Protein AF-A0A661TKA2-F1 (afdb_monomer)

Sequence (73 aa):
MKQLTLEEIKTFATRRNVRKIAVENFLLSLHNNETTRTAYQNLMRDAKMYRWNKETIKAIQEGIDLSIKKSKN

Foldseek 3Di:
DAQDDPVLLCVLLVDPPAPNVLSCVLSRCVVVQPDLVRSLVVLVVCCVVVVGDPSNSVSNNVSSVVRVVVVVD

Radius of gyration: 11.1 Å; Cα contacts (8 Å, |Δi|>4): 83; chains: 1; bounding box: 20×33×24 Å

Structure (mmCIF, N/CA/C/O backbone):
data_AF-A0A661TKA2-F1
#
_entry.id   AF-A0A661TKA2-F1
#
loop_
_atom_site.group_PDB
_atom_site.id
_atom_site.type_symbol
_atom_site.label_atom_id
_atom_site.label_alt_id
_atom_site.label_comp_id
_atom_site.label_asym_id
_atom_site.label_entity_id
_atom_site.label_seq_id
_atom_site.pdbx_PDB_ins_code
_atom_site.Cartn_x
_atom_site.Cartn_y
_atom_site.Cartn_z
_atom_site.occupancy
_atom_site.B_iso_or_equiv
_atom_site.auth_seq_id
_atom_site.auth_comp_id
_atom_site.auth_asym_id
_atom_site.auth_atom_id
_atom_site.pdbx_PDB_model_num
ATOM 1 N N . MET A 1 1 ? 3.973 11.588 -3.804 1.00 88.00 1 MET A N 1
ATOM 2 C CA . MET A 1 1 ? 2.885 10.893 -3.072 1.00 88.00 1 MET A CA 1
ATOM 3 C C . MET A 1 1 ? 2.952 11.281 -1.605 1.00 88.00 1 MET A C 1
ATOM 5 O O . MET A 1 1 ? 4.051 11.538 -1.128 1.00 88.00 1 MET A O 1
ATOM 9 N N . LYS A 1 2 ? 1.818 11.385 -0.900 1.00 90.81 2 LYS A N 1
ATOM 10 C CA . LYS A 1 2 ? 1.793 11.818 0.505 1.00 90.81 2 LYS A CA 1
ATOM 11 C C . LYS A 1 2 ? 1.859 10.599 1.413 1.00 90.81 2 LYS A C 1
ATOM 13 O O . LYS A 1 2 ? 1.143 9.625 1.183 1.00 90.81 2 LYS A O 1
ATOM 18 N N . GLN A 1 3 ? 2.704 10.660 2.436 1.00 93.75 3 GLN A N 1
ATOM 19 C CA . GLN A 1 3 ? 2.844 9.576 3.403 1.00 93.75 3 GLN A CA 1
ATOM 20 C C . GLN A 1 3 ? 1.500 9.294 4.086 1.00 93.75 3 GLN A C 1
ATOM 22 O O . GLN A 1 3 ? 0.826 10.220 4.549 1.00 93.75 3 GLN A O 1
ATOM 27 N N . LEU A 1 4 ? 1.109 8.019 4.121 1.00 95.12 4 LEU A N 1
ATOM 28 C CA . LEU A 1 4 ? -0.046 7.568 4.893 1.00 95.12 4 LEU A CA 1
ATOM 29 C C . LEU A 1 4 ? 0.329 7.457 6.371 1.00 95.12 4 LEU A C 1
ATOM 31 O O . LEU A 1 4 ? 1.464 7.123 6.713 1.00 95.12 4 LEU A O 1
ATOM 35 N N . THR A 1 5 ? -0.629 7.715 7.255 1.00 96.81 5 THR A N 1
ATOM 36 C CA . THR A 1 5 ? -0.444 7.462 8.687 1.00 96.81 5 THR A CA 1
ATOM 37 C C . THR A 1 5 ? -0.526 5.965 8.988 1.00 96.81 5 THR A C 1
ATOM 39 O O . THR A 1 5 ? -1.077 5.183 8.211 1.00 96.81 5 THR A O 1
ATOM 42 N N . LEU A 1 6 ? -0.023 5.552 10.154 1.00 96.75 6 LEU A N 1
ATOM 43 C CA . LEU A 1 6 ? -0.143 4.161 10.603 1.00 96.75 6 LEU A CA 1
ATOM 44 C C . LEU A 1 6 ? -1.603 3.708 10.699 1.00 96.75 6 LEU A C 1
ATOM 46 O O . LEU A 1 6 ? -1.916 2.580 10.332 1.00 96.75 6 LEU A O 1
ATOM 50 N N . GLU A 1 7 ? -2.499 4.587 11.148 1.00 97.50 7 GLU A N 1
ATOM 51 C CA . GLU A 1 7 ? -3.926 4.277 11.240 1.00 97.50 7 GLU A CA 1
ATOM 52 C C . GLU A 1 7 ? -4.555 4.087 9.857 1.00 97.50 7 GLU A C 1
ATOM 54 O O . GLU A 1 7 ? -5.293 3.127 9.651 1.00 97.50 7 GLU A O 1
ATOM 59 N N . GLU A 1 8 ? -4.191 4.915 8.872 1.00 97.81 8 GLU A N 1
ATOM 60 C CA . GLU A 1 8 ? -4.633 4.734 7.484 1.00 97.81 8 GLU A CA 1
ATOM 61 C C . GLU A 1 8 ? -4.149 3.396 6.916 1.00 97.81 8 GLU A C 1
ATOM 63 O O . GLU A 1 8 ? -4.937 2.648 6.341 1.00 97.81 8 GLU A O 1
ATOM 68 N N . ILE A 1 9 ? -2.881 3.041 7.139 1.00 98.06 9 ILE A N 1
ATOM 69 C CA . ILE A 1 9 ? -2.311 1.760 6.696 1.00 98.06 9 ILE A CA 1
ATOM 70 C C . ILE A 1 9 ? -3.025 0.577 7.364 1.00 98.06 9 ILE A C 1
ATOM 72 O O . ILE A 1 9 ? -3.363 -0.402 6.689 1.00 98.06 9 ILE A O 1
ATOM 76 N N . LYS A 1 10 ? -3.321 0.668 8.668 1.00 97.94 10 LYS A N 1
ATOM 77 C CA . LYS A 1 10 ? -4.046 -0.374 9.410 1.00 97.94 10 LYS A CA 1
ATOM 78 C C . LYS A 1 10 ? -5.416 -0.673 8.805 1.00 97.94 10 LYS A C 1
ATOM 80 O O . LYS A 1 10 ? -5.806 -1.842 8.797 1.00 97.94 10 LYS A O 1
ATOM 85 N N . THR A 1 11 ? -6.120 0.317 8.246 1.00 98.06 11 THR A N 1
ATOM 86 C CA . THR A 1 11 ? -7.422 0.085 7.582 1.00 98.06 11 THR A CA 1
ATOM 87 C C . THR A 1 11 ? -7.337 -0.881 6.392 1.00 98.06 11 THR A C 1
ATOM 89 O O . THR A 1 11 ? -8.301 -1.584 6.084 1.00 98.06 11 THR A O 1
ATOM 92 N N . PHE A 1 12 ? -6.179 -0.953 5.732 1.00 98.25 12 PHE A N 1
ATOM 93 C CA . PHE A 1 12 ? -5.920 -1.878 4.630 1.00 98.25 12 PHE A CA 1
ATOM 94 C C . PHE A 1 12 ? -5.340 -3.199 5.136 1.00 98.25 12 PHE A C 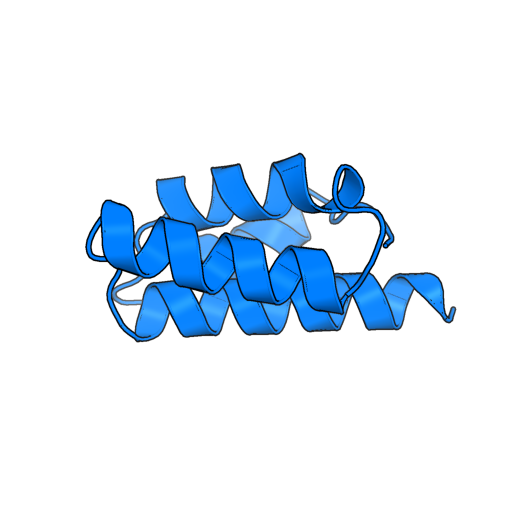1
ATOM 96 O O . PHE A 1 12 ? -5.754 -4.274 4.700 1.00 98.25 12 PHE A O 1
ATOM 103 N N . ALA A 1 13 ? -4.410 -3.128 6.090 1.00 97.75 13 ALA A N 1
ATOM 104 C CA . ALA A 1 13 ? -3.659 -4.278 6.583 1.00 97.75 13 ALA A CA 1
ATOM 105 C C . ALA A 1 13 ? -4.495 -5.249 7.440 1.00 97.75 13 ALA A C 1
ATOM 107 O O . ALA A 1 13 ? -4.136 -6.418 7.569 1.00 97.75 13 ALA A O 1
ATOM 108 N N . THR A 1 14 ? -5.611 -4.784 8.012 1.00 97.81 14 THR A N 1
ATOM 109 C CA . THR A 1 14 ? -6.519 -5.584 8.859 1.00 97.81 14 THR A CA 1
ATOM 110 C C . THR A 1 14 ? -7.678 -6.235 8.098 1.00 97.81 14 THR A C 1
ATOM 112 O O . THR A 1 14 ? -8.515 -6.910 8.698 1.00 97.81 14 THR A O 1
ATOM 115 N N . ARG A 1 15 ? -7.748 -6.071 6.772 1.00 97.75 15 ARG A N 1
ATOM 116 C CA . ARG A 1 15 ? -8.825 -6.645 5.955 1.00 97.75 15 ARG A CA 1
ATOM 117 C C . ARG A 1 15 ? -8.738 -8.170 5.880 1.00 97.75 15 ARG A C 1
ATOM 119 O O . ARG A 1 15 ? -7.671 -8.777 5.972 1.00 97.75 15 ARG A O 1
ATOM 126 N N . ARG A 1 16 ? -9.889 -8.806 5.653 1.00 97.75 16 ARG A N 1
ATOM 127 C CA . ARG A 1 16 ? -9.986 -10.264 5.526 1.00 97.75 16 ARG A CA 1
ATOM 128 C C . ARG A 1 16 ? -9.110 -10.772 4.374 1.00 97.75 16 ARG A C 1
ATOM 130 O O . ARG A 1 16 ? -9.132 -10.213 3.284 1.00 97.75 16 ARG A O 1
ATOM 137 N N . ASN A 1 17 ? -8.395 -11.874 4.611 1.00 97.06 17 ASN A N 1
ATOM 138 C CA . ASN A 1 17 ? -7.532 -12.556 3.635 1.00 97.06 17 ASN A CA 1
ATOM 139 C C . ASN A 1 17 ? -6.363 -11.713 3.090 1.00 97.06 17 ASN A C 1
ATOM 141 O O . ASN A 1 17 ? -5.731 -12.107 2.109 1.00 97.06 17 ASN A O 1
ATOM 145 N N . VAL A 1 18 ? -6.034 -10.589 3.726 1.00 98.06 18 VAL A N 1
ATOM 146 C CA . VAL A 1 18 ? -4.882 -9.759 3.368 1.00 98.06 18 VAL A CA 1
ATOM 147 C C . VAL A 1 18 ? -3.631 -10.226 4.107 1.00 98.06 18 VAL A C 1
ATOM 149 O O . VAL A 1 18 ? -3.665 -10.568 5.289 1.00 98.06 18 VAL A O 1
ATOM 152 N N . ARG A 1 19 ? -2.487 -10.211 3.420 1.00 97.75 19 ARG A N 1
ATOM 153 C CA . ARG A 1 19 ? -1.180 -10.381 4.059 1.00 97.75 19 ARG A CA 1
ATOM 154 C C . ARG A 1 19 ? -0.774 -9.071 4.728 1.00 97.75 19 ARG A C 1
ATOM 156 O O . ARG A 1 19 ? -0.155 -8.223 4.093 1.00 97.75 19 ARG A O 1
ATOM 163 N N . LYS A 1 20 ? -1.105 -8.932 6.013 1.00 98.06 20 LYS A N 1
ATOM 164 C CA . LYS A 1 20 ? -0.846 -7.737 6.835 1.00 98.06 20 LYS A CA 1
ATOM 165 C C . LYS A 1 20 ? 0.549 -7.128 6.611 1.00 98.06 20 LYS A C 1
ATOM 167 O O . LYS A 1 20 ? 0.646 -5.976 6.208 1.00 98.06 20 LYS A O 1
ATOM 172 N N . ILE A 1 21 ? 1.604 -7.933 6.770 1.00 97.69 21 ILE A N 1
ATOM 173 C CA . ILE A 1 21 ? 3.005 -7.486 6.652 1.00 97.69 21 ILE A CA 1
ATOM 174 C C . ILE A 1 21 ? 3.314 -6.915 5.259 1.00 97.69 21 ILE A C 1
ATOM 176 O O . ILE A 1 21 ? 4.039 -5.935 5.143 1.00 97.69 21 ILE A O 1
ATOM 180 N N . ALA A 1 22 ? 2.753 -7.497 4.193 1.00 98.12 22 ALA A N 1
ATOM 181 C CA . ALA A 1 22 ? 2.963 -6.992 2.836 1.00 98.12 22 ALA A CA 1
ATOM 182 C C . ALA A 1 22 ? 2.355 -5.596 2.660 1.00 98.12 22 ALA A C 1
ATOM 184 O O . ALA A 1 22 ? 2.999 -4.709 2.108 1.00 98.12 22 ALA A O 1
ATOM 185 N N . VAL A 1 23 ? 1.137 -5.395 3.171 1.00 98.38 23 VAL A N 1
ATOM 186 C CA . VAL A 1 23 ? 0.455 -4.097 3.115 1.00 98.38 23 VAL A CA 1
ATOM 187 C C . VAL A 1 23 ? 1.189 -3.052 3.940 1.00 98.38 23 VAL A C 1
ATOM 189 O O . VAL A 1 23 ? 1.437 -1.958 3.441 1.00 98.38 23 VAL A O 1
ATOM 192 N N . GLU A 1 24 ? 1.567 -3.391 5.174 1.00 98.25 2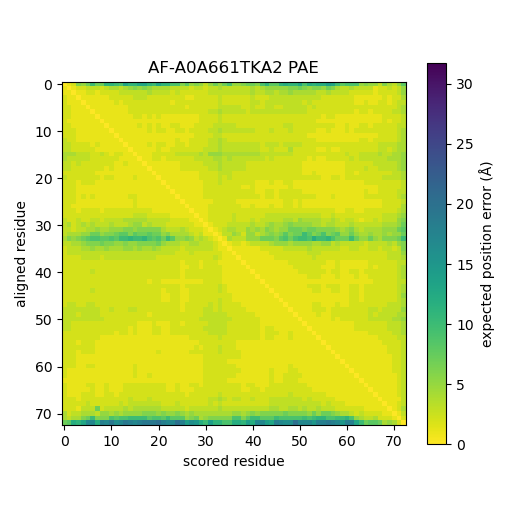4 GLU A N 1
ATOM 193 C CA . GLU A 1 24 ? 2.300 -2.481 6.056 1.00 98.25 24 GLU A CA 1
ATOM 194 C C . GLU A 1 24 ? 3.626 -2.057 5.423 1.00 98.25 24 GLU A C 1
ATOM 196 O O . GLU A 1 24 ? 3.859 -0.864 5.245 1.00 98.25 24 GLU A O 1
ATOM 201 N N . ASN A 1 25 ? 4.452 -3.013 4.990 1.00 97.56 25 ASN A N 1
ATOM 202 C CA . ASN A 1 25 ? 5.763 -2.719 4.412 1.00 97.56 25 ASN A CA 1
ATOM 203 C C . ASN A 1 25 ? 5.665 -1.892 3.124 1.00 97.56 25 ASN A C 1
ATOM 205 O O . ASN A 1 25 ? 6.418 -0.929 2.943 1.00 97.56 25 ASN A O 1
ATOM 209 N N . PHE A 1 26 ? 4.736 -2.246 2.231 1.00 97.81 26 PHE A N 1
ATOM 210 C CA . PHE A 1 26 ? 4.588 -1.537 0.965 1.00 97.81 26 PHE A CA 1
ATOM 211 C C . PHE A 1 26 ? 4.083 -0.108 1.185 1.00 97.81 26 PHE A C 1
ATOM 213 O O . PHE A 1 26 ? 4.662 0.843 0.666 1.00 97.81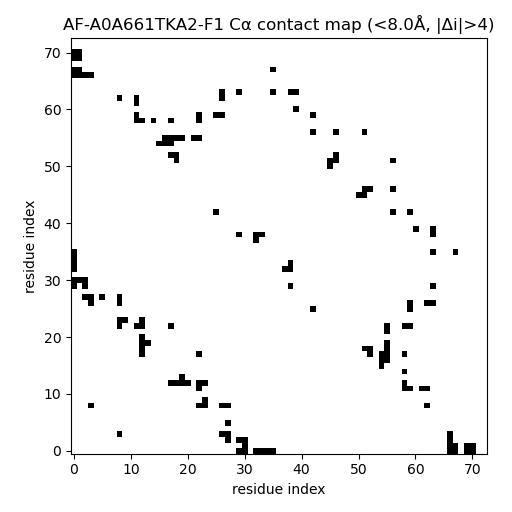 26 PHE A O 1
ATOM 220 N N . LEU A 1 27 ? 3.023 0.071 1.982 1.00 97.25 27 LEU A N 1
ATOM 221 C CA . LEU A 1 27 ? 2.429 1.393 2.186 1.00 97.25 27 LEU A CA 1
ATOM 222 C C . LEU A 1 27 ? 3.301 2.312 3.054 1.00 97.25 27 LEU A C 1
ATOM 224 O O . LEU A 1 27 ? 3.307 3.519 2.819 1.00 97.25 27 LEU A O 1
ATOM 228 N N . LEU A 1 28 ? 4.087 1.771 3.994 1.00 96.00 28 LEU A N 1
ATOM 229 C CA . LEU A 1 28 ? 5.058 2.552 4.775 1.00 96.00 28 LEU A CA 1
ATOM 230 C C . LEU A 1 28 ? 6.153 3.167 3.898 1.00 96.00 28 LEU A C 1
ATOM 232 O O . LEU A 1 28 ? 6.571 4.301 4.141 1.00 96.00 28 LEU A O 1
ATOM 236 N N . SER A 1 29 ? 6.600 2.431 2.879 1.00 93.94 29 SER A N 1
ATOM 237 C CA . SER A 1 29 ? 7.659 2.847 1.952 1.00 93.94 29 SER A CA 1
ATOM 238 C C . SER A 1 29 ? 7.131 3.522 0.681 1.00 93.94 29 SER A C 1
ATOM 240 O O . SER A 1 29 ? 7.912 3.916 -0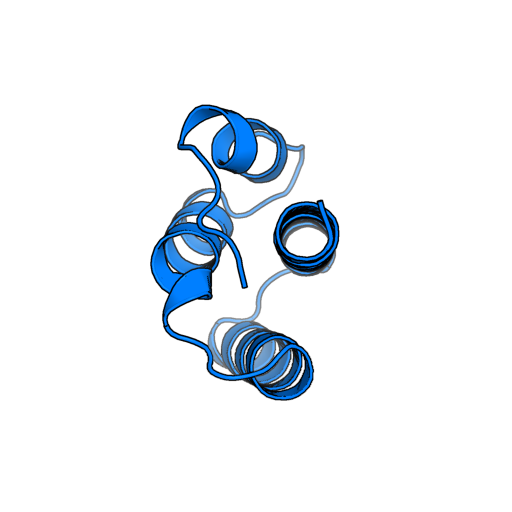.184 1.00 93.94 29 SER A O 1
ATOM 242 N N . LEU A 1 30 ? 5.812 3.712 0.563 1.00 92.25 30 LEU A N 1
ATOM 243 C CA . LEU A 1 30 ? 5.173 4.222 -0.649 1.00 92.25 30 LEU A CA 1
ATOM 244 C C . LEU A 1 30 ? 5.684 5.612 -1.057 1.00 92.25 30 LEU A C 1
ATOM 246 O O . LEU A 1 30 ? 5.873 5.857 -2.247 1.00 92.25 30 LEU A O 1
ATOM 250 N N . HIS A 1 31 ? 5.953 6.498 -0.094 1.00 88.38 31 HIS A N 1
ATOM 251 C CA . HIS A 1 31 ? 6.472 7.848 -0.348 1.00 88.38 31 HIS A CA 1
ATOM 252 C C . HIS A 1 31 ? 7.842 7.875 -1.044 1.00 88.38 31 HIS A C 1
ATOM 254 O O . HIS A 1 31 ? 8.165 8.885 -1.661 1.00 88.38 31 HIS A O 1
ATOM 260 N N . ASN A 1 32 ? 8.608 6.778 -0.997 1.00 88.81 32 ASN A N 1
ATOM 261 C CA . ASN A 1 32 ? 9.892 6.650 -1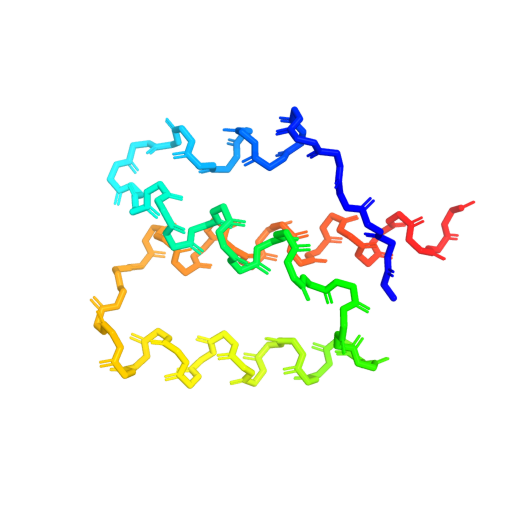.695 1.00 88.81 32 ASN A CA 1
ATOM 262 C C . ASN A 1 32 ? 9.734 6.465 -3.211 1.00 88.81 32 ASN A C 1
ATOM 264 O O . ASN A 1 32 ? 10.715 6.500 -3.947 1.00 88.81 32 ASN A O 1
ATOM 268 N N . ASN A 1 33 ? 8.514 6.233 -3.697 1.00 85.19 33 ASN A N 1
ATOM 269 C CA . ASN A 1 33 ? 8.250 6.142 -5.124 1.00 85.19 33 ASN A CA 1
ATOM 270 C C . ASN A 1 33 ? 8.062 7.548 -5.712 1.00 85.19 33 ASN A C 1
ATOM 272 O O . ASN A 1 33 ? 7.203 8.312 -5.269 1.00 85.19 33 ASN A O 1
ATOM 276 N N . GLU A 1 34 ? 8.814 7.852 -6.768 1.00 78.44 34 GLU A N 1
ATOM 277 C CA . GLU A 1 34 ? 8.782 9.158 -7.441 1.00 78.44 34 GLU A CA 1
ATOM 278 C C . GLU A 1 34 ? 7.429 9.449 -8.102 1.00 78.44 34 GLU A C 1
ATOM 280 O O . GLU A 1 34 ? 6.941 10.579 -8.085 1.00 78.44 34 GLU A O 1
ATOM 285 N N . THR A 1 35 ? 6.788 8.421 -8.670 1.00 89.31 35 THR A N 1
ATOM 286 C CA . THR A 1 35 ? 5.538 8.576 -9.421 1.00 89.31 35 THR A CA 1
ATOM 287 C C . THR A 1 35 ? 4.512 7.501 -9.080 1.00 89.31 35 THR A C 1
ATOM 289 O O . THR A 1 35 ? 4.850 6.385 -8.680 1.00 89.31 35 THR A O 1
ATOM 292 N N . THR A 1 36 ? 3.239 7.818 -9.333 1.00 90.12 36 THR A N 1
ATOM 293 C CA . THR A 1 36 ? 2.125 6.858 -9.320 1.00 90.12 36 THR A CA 1
ATOM 294 C C . THR A 1 36 ? 2.428 5.625 -10.169 1.00 90.12 36 THR A C 1
ATOM 296 O O . THR A 1 36 ? 2.199 4.497 -9.740 1.00 90.12 36 THR A O 1
ATOM 299 N N . ARG A 1 37 ? 2.977 5.828 -11.375 1.00 93.25 37 ARG A N 1
ATOM 300 C CA . ARG A 1 37 ? 3.314 4.738 -12.297 1.00 93.25 37 ARG A CA 1
ATOM 301 C C . ARG A 1 37 ? 4.356 3.805 -11.683 1.00 93.25 37 ARG A C 1
ATOM 303 O O . ARG A 1 37 ? 4.175 2.592 -11.734 1.00 93.25 37 ARG A O 1
ATOM 310 N N . THR A 1 38 ? 5.395 4.369 -11.069 1.00 94.44 38 THR A N 1
ATOM 311 C CA . THR A 1 38 ? 6.454 3.609 -10.393 1.00 94.44 38 THR A CA 1
ATOM 312 C C . THR A 1 38 ? 5.890 2.784 -9.234 1.00 94.44 38 THR A C 1
ATOM 314 O O . THR A 1 38 ? 6.195 1.598 -9.138 1.00 94.44 38 THR A O 1
ATOM 317 N N . ALA A 1 39 ? 4.997 3.353 -8.415 1.00 96.31 39 ALA A N 1
ATOM 318 C CA . ALA A 1 39 ? 4.358 2.624 -7.315 1.00 96.31 39 ALA A CA 1
ATOM 319 C C . ALA A 1 39 ? 3.551 1.412 -7.806 1.00 96.31 39 ALA A C 1
ATOM 321 O O . ALA A 1 39 ? 3.710 0.309 -7.285 1.00 96.31 39 ALA A O 1
ATOM 322 N N . TYR A 1 40 ? 2.733 1.579 -8.848 1.00 97.12 40 TYR A N 1
ATOM 323 C CA . TYR A 1 40 ? 1.974 0.468 -9.427 1.00 97.12 40 TYR A CA 1
ATOM 324 C C . TYR A 1 40 ? 2.878 -0.602 -10.060 1.00 97.12 40 TYR A C 1
ATOM 326 O O . TYR A 1 40 ? 2.616 -1.795 -9.912 1.00 97.12 40 TYR A O 1
ATOM 334 N N . GLN A 1 41 ? 3.964 -0.205 -10.729 1.00 96.88 41 GLN A N 1
ATOM 335 C CA . GLN A 1 41 ? 4.939 -1.149 -11.285 1.00 96.88 41 GLN A CA 1
ATOM 336 C C . GLN A 1 41 ? 5.652 -1.951 -10.188 1.00 96.88 41 GLN A C 1
ATOM 338 O O . GLN A 1 41 ? 5.770 -3.173 -10.312 1.00 96.88 41 GLN A O 1
ATOM 343 N N . ASN A 1 42 ? 6.064 -1.291 -9.103 1.00 96.75 42 ASN A N 1
ATOM 344 C CA . ASN A 1 42 ? 6.675 -1.944 -7.946 1.00 96.75 42 ASN A CA 1
ATOM 345 C C . ASN A 1 42 ? 5.700 -2.908 -7.266 1.00 96.75 42 ASN A C 1
ATOM 347 O O . ASN A 1 42 ? 6.073 -4.047 -6.997 1.00 96.75 42 ASN A O 1
ATOM 351 N N . LEU A 1 43 ? 4.429 -2.521 -7.107 1.00 97.81 43 LEU A N 1
ATOM 352 C CA . LEU A 1 43 ? 3.393 -3.418 -6.593 1.00 97.81 43 LEU A CA 1
ATOM 353 C C . LEU A 1 43 ? 3.269 -4.681 -7.448 1.00 97.81 43 LEU A C 1
ATOM 355 O O . LEU A 1 43 ? 3.281 -5.787 -6.916 1.00 97.81 43 LEU A O 1
ATOM 359 N N . MET A 1 44 ? 3.166 -4.543 -8.772 1.00 97.88 44 MET A N 1
ATOM 360 C CA . MET A 1 44 ? 3.017 -5.705 -9.654 1.00 97.88 44 MET A CA 1
ATOM 361 C C . MET A 1 44 ? 4.251 -6.614 -9.630 1.00 97.88 44 MET A C 1
ATOM 363 O O . MET A 1 44 ? 4.117 -7.841 -9.683 1.00 97.88 44 MET A O 1
ATOM 367 N N . ARG A 1 45 ? 5.450 -6.031 -9.519 1.00 97.50 45 ARG A N 1
ATOM 368 C CA . ARG A 1 45 ? 6.705 -6.775 -9.383 1.00 97.50 45 ARG A CA 1
ATOM 369 C C . ARG A 1 45 ? 6.749 -7.564 -8.073 1.00 97.50 45 ARG A C 1
ATOM 371 O O . ARG A 1 45 ? 6.961 -8.777 -8.118 1.00 97.50 45 ARG A O 1
ATOM 378 N N . ASP A 1 46 ? 6.497 -6.909 -6.944 1.00 97.50 46 ASP A N 1
ATOM 379 C CA . ASP A 1 46 ? 6.525 -7.526 -5.614 1.00 97.50 46 ASP A CA 1
ATOM 380 C C . ASP A 1 46 ? 5.427 -8.577 -5.462 1.00 97.50 46 ASP A C 1
ATOM 382 O O . ASP A 1 46 ? 5.679 -9.692 -5.002 1.00 97.50 46 ASP A O 1
ATOM 386 N N . ALA A 1 47 ? 4.216 -8.277 -5.937 1.00 98.19 47 ALA A N 1
ATOM 387 C CA . ALA A 1 47 ? 3.101 -9.212 -5.909 1.00 98.19 47 ALA A CA 1
ATOM 388 C C . ALA A 1 47 ? 3.418 -10.506 -6.667 1.00 98.19 47 ALA A C 1
ATOM 390 O O . ALA A 1 47 ? 3.094 -11.594 -6.183 1.00 98.19 47 ALA A O 1
ATOM 391 N N . LYS A 1 48 ? 4.090 -10.407 -7.824 1.00 98.06 48 LYS A N 1
ATOM 392 C CA . LYS A 1 48 ? 4.551 -11.573 -8.589 1.00 98.06 48 LYS A CA 1
ATOM 393 C C . LYS A 1 48 ? 5.666 -12.319 -7.855 1.00 98.06 48 LYS A C 1
ATOM 395 O O . LYS A 1 48 ? 5.593 -13.540 -7.732 1.00 98.06 48 LYS A O 1
ATOM 400 N N . MET A 1 49 ? 6.675 -11.600 -7.364 1.00 98.00 49 MET A N 1
ATOM 401 C CA . MET A 1 49 ? 7.843 -12.176 -6.690 1.00 98.00 49 MET A CA 1
ATOM 402 C C . MET A 1 49 ? 7.458 -12.935 -5.413 1.00 98.00 49 MET A C 1
ATOM 404 O O . MET A 1 49 ? 7.883 -14.070 -5.210 1.00 98.00 49 MET A O 1
ATOM 408 N N . TYR A 1 50 ? 6.595 -12.344 -4.587 1.00 97.56 50 TYR A N 1
ATOM 409 C CA . TYR A 1 50 ? 6.183 -12.884 -3.289 1.00 97.56 50 TYR A CA 1
ATOM 410 C C . TYR A 1 50 ? 4.842 -13.632 -3.321 1.00 97.56 50 TYR A C 1
ATOM 412 O O . TYR A 1 50 ? 4.333 -14.051 -2.272 1.00 97.56 50 TYR A O 1
ATOM 420 N N . ARG A 1 51 ? 4.260 -13.806 -4.517 1.00 97.88 51 ARG A N 1
ATOM 421 C CA . ARG A 1 51 ? 2.977 -14.490 -4.756 1.00 97.88 51 ARG A CA 1
ATOM 422 C C . ARG A 1 51 ? 1.866 -13.953 -3.846 1.00 97.88 51 ARG A C 1
ATOM 424 O O . ARG A 1 51 ? 1.206 -14.710 -3.127 1.00 97.88 51 ARG A O 1
ATOM 431 N N . TRP A 1 52 ? 1.708 -12.632 -3.811 1.00 98.25 52 TRP A N 1
ATOM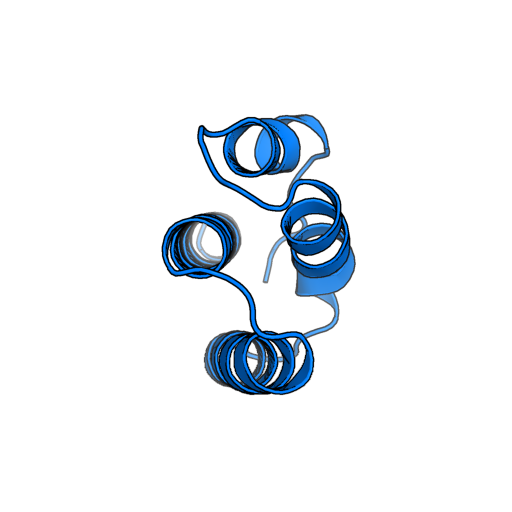 432 C CA . TRP A 1 52 ? 0.637 -11.998 -3.043 1.00 98.25 52 TRP A CA 1
ATOM 433 C C . TRP A 1 52 ? -0.727 -12.330 -3.646 1.00 98.25 52 TRP A C 1
ATOM 435 O O . TRP A 1 52 ? -0.883 -12.447 -4.859 1.00 98.25 52 TRP A O 1
ATOM 445 N N . ASN A 1 53 ? -1.723 -12.510 -2.779 1.00 97.94 53 ASN A N 1
ATOM 446 C CA . ASN A 1 53 ? -3.081 -12.813 -3.216 1.00 97.94 53 ASN A CA 1
ATOM 447 C C . ASN 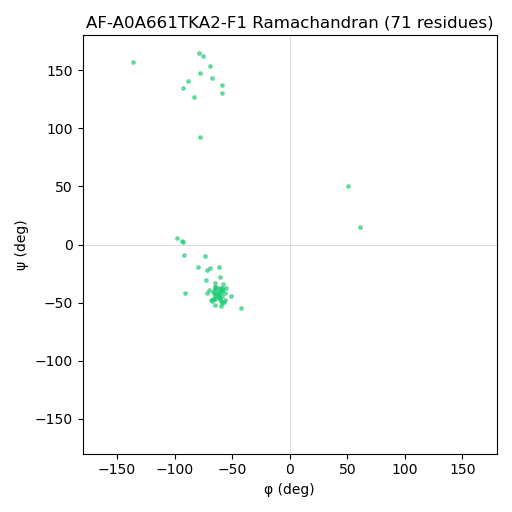A 1 53 ? -3.807 -11.544 -3.699 1.00 97.94 53 ASN A C 1
ATOM 449 O O . ASN A 1 53 ? -3.394 -10.420 -3.403 1.00 97.94 53 ASN A O 1
ATOM 453 N N . LYS A 1 54 ? -4.924 -11.736 -4.411 1.00 98.19 54 LYS A N 1
ATOM 454 C CA . LYS A 1 54 ? -5.727 -10.638 -4.971 1.00 98.19 54 LYS A CA 1
ATOM 455 C C . LYS A 1 54 ? -6.173 -9.609 -3.927 1.00 98.19 54 LYS A C 1
ATOM 457 O O . LYS A 1 54 ? -6.160 -8.420 -4.217 1.00 98.19 54 LYS A O 1
ATOM 462 N N . GLU A 1 55 ? -6.507 -10.050 -2.713 1.00 98.56 55 GLU A N 1
ATOM 463 C CA . GLU A 1 55 ? -6.982 -9.160 -1.645 1.00 98.56 55 GLU A CA 1
ATOM 464 C C . GLU A 1 55 ? -5.853 -8.266 -1.125 1.00 98.56 55 GLU A C 1
ATOM 466 O O . GLU A 1 55 ? -6.055 -7.079 -0.895 1.00 98.56 55 GLU A O 1
ATOM 471 N N . THR A 1 56 ? -4.640 -8.812 -1.010 1.00 98.69 56 THR A N 1
ATOM 472 C CA . THR A 1 56 ? -3.436 -8.055 -0.637 1.00 98.69 56 THR A CA 1
ATOM 473 C C . THR A 1 56 ? -3.104 -7.021 -1.704 1.00 98.69 56 THR A C 1
ATOM 475 O O . THR A 1 56 ? -2.873 -5.863 -1.376 1.00 98.69 56 THR A O 1
ATOM 478 N N . ILE A 1 57 ? -3.125 -7.419 -2.982 1.00 98.62 57 ILE A N 1
ATOM 479 C CA . ILE A 1 57 ? -2.869 -6.504 -4.101 1.00 98.62 57 ILE A CA 1
ATOM 480 C C . ILE A 1 57 ? -3.891 -5.367 -4.077 1.00 98.62 57 ILE A C 1
ATOM 482 O O . ILE A 1 57 ? -3.501 -4.205 -4.063 1.00 98.62 57 ILE A O 1
ATOM 486 N N . LYS A 1 58 ? -5.183 -5.696 -3.987 1.00 98.62 58 LYS A N 1
ATOM 487 C CA . LYS A 1 58 ? -6.267 -4.712 -3.938 1.00 98.62 58 LYS A CA 1
ATOM 488 C C . LYS A 1 58 ? -6.124 -3.748 -2.757 1.00 98.62 58 LYS A C 1
ATOM 490 O O . LYS A 1 58 ? -6.254 -2.543 -2.936 1.00 98.62 58 LYS A O 1
ATOM 495 N N . ALA A 1 59 ? -5.806 -4.257 -1.566 1.00 98.69 59 ALA A N 1
ATOM 496 C CA . ALA A 1 59 ? -5.588 -3.425 -0.384 1.00 98.69 59 ALA A CA 1
ATOM 497 C C . ALA A 1 59 ? -4.438 -2.420 -0.583 1.00 98.69 59 ALA A C 1
ATOM 499 O O . ALA A 1 59 ? -4.557 -1.267 -0.179 1.00 98.69 59 ALA A O 1
ATOM 500 N N . ILE A 1 60 ? -3.351 -2.831 -1.245 1.00 98.50 60 ILE A N 1
ATOM 501 C CA . ILE A 1 60 ? -2.233 -1.933 -1.555 1.00 98.50 60 ILE A CA 1
ATOM 502 C C . ILE A 1 60 ? -2.617 -0.925 -2.645 1.00 98.50 60 ILE A C 1
ATOM 504 O O . ILE A 1 60 ? -2.292 0.248 -2.499 1.00 98.50 60 ILE A O 1
ATOM 508 N N . GLN A 1 61 ? -3.332 -1.339 -3.699 1.00 98.38 61 GLN A N 1
ATOM 509 C CA . GLN A 1 61 ? -3.813 -0.428 -4.752 1.00 98.38 61 GLN A CA 1
ATOM 510 C C . GLN A 1 61 ? -4.664 0.703 -4.164 1.00 98.38 61 GLN A C 1
ATOM 512 O O . GLN A 1 61 ? -4.397 1.873 -4.416 1.00 98.38 61 GLN A O 1
ATOM 517 N N . GLU A 1 62 ? -5.619 0.369 -3.296 1.00 98.31 62 GLU A N 1
ATOM 518 C CA . GLU A 1 62 ? -6.455 1.378 -2.642 1.00 98.31 62 GLU A CA 1
ATOM 519 C C . GLU A 1 62 ? -5.648 2.295 -1.702 1.00 98.31 62 GLU A C 1
ATOM 521 O O . GLU A 1 62 ? -5.937 3.489 -1.599 1.00 98.31 62 GLU A O 1
ATOM 526 N N . GLY A 1 63 ? -4.601 1.775 -1.051 1.00 97.69 63 GLY A N 1
ATOM 527 C CA . GLY A 1 63 ? -3.658 2.592 -0.283 1.00 97.69 63 GLY A CA 1
ATOM 528 C C . GLY A 1 63 ? -2.845 3.555 -1.161 1.00 97.69 63 GLY A C 1
ATOM 529 O O . GLY A 1 63 ? -2.667 4.721 -0.798 1.00 97.69 63 GLY A O 1
ATOM 530 N N . ILE A 1 64 ? -2.405 3.110 -2.344 1.00 97.31 64 ILE A N 1
ATOM 531 C CA . 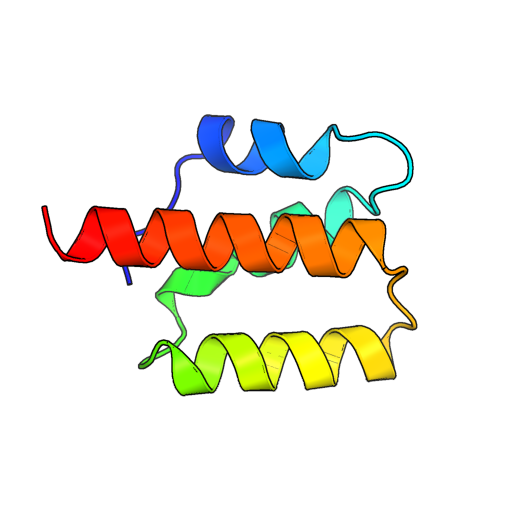ILE A 1 64 ? -1.751 3.963 -3.350 1.00 97.31 64 ILE A CA 1
ATOM 532 C C . ILE A 1 64 ? -2.696 5.096 -3.771 1.00 97.31 64 ILE A C 1
ATOM 534 O O . ILE A 1 64 ? -2.309 6.267 -3.738 1.00 97.31 64 ILE A O 1
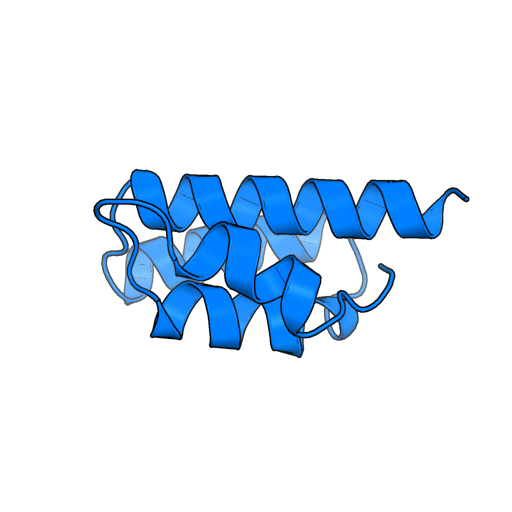ATOM 538 N N . ASP A 1 65 ? -3.949 4.774 -4.089 1.00 96.56 65 ASP A N 1
ATOM 539 C CA . ASP A 1 65 ? -4.951 5.759 -4.507 1.00 96.56 65 ASP A CA 1
ATOM 540 C C . ASP A 1 65 ? -5.255 6.789 -3.414 1.00 96.56 65 ASP A C 1
ATOM 542 O O . ASP A 1 65 ? -5.334 7.991 -3.696 1.00 96.56 65 ASP A O 1
ATOM 546 N N . LEU A 1 66 ? -5.355 6.355 -2.152 1.00 96.50 66 LEU A N 1
ATOM 547 C CA . LEU A 1 66 ? -5.513 7.262 -1.015 1.00 96.50 66 LEU A CA 1
ATOM 548 C C . LEU A 1 66 ? -4.323 8.226 -0.900 1.00 96.50 66 LEU A C 1
ATOM 550 O O . LEU A 1 66 ? -4.519 9.434 -0.749 1.00 96.50 66 LEU A O 1
ATOM 554 N N . SER A 1 67 ? -3.093 7.717 -1.012 1.00 95.12 67 SER A N 1
ATOM 555 C CA . SER A 1 67 ? -1.874 8.533 -0.952 1.00 95.12 67 SER A CA 1
ATOM 556 C C . SER A 1 67 ? -1.823 9.584 -2.068 1.00 95.12 67 SER A C 1
ATOM 558 O O . SER A 1 67 ? -1.458 10.739 -1.824 1.00 95.12 67 SER A O 1
ATOM 560 N N . ILE A 1 68 ? -2.242 9.217 -3.283 1.00 93.25 68 ILE A N 1
ATOM 561 C CA . ILE A 1 68 ? -2.318 10.123 -4.437 1.00 93.25 68 ILE A CA 1
ATOM 562 C C . ILE A 1 68 ? -3.377 11.198 -4.215 1.00 93.25 68 ILE A C 1
ATOM 564 O O . ILE A 1 68 ? -3.102 12.379 -4.430 1.00 93.25 68 ILE A O 1
ATOM 568 N N . LYS A 1 69 ? -4.574 10.811 -3.762 1.00 93.38 69 LYS A N 1
ATOM 569 C CA . LYS A 1 69 ? -5.653 11.754 -3.445 1.00 93.38 69 LYS A CA 1
ATOM 570 C C . LYS A 1 69 ? -5.185 12.787 -2.420 1.00 93.38 69 LYS A C 1
ATOM 572 O O . LYS A 1 69 ? -5.418 13.976 -2.595 1.00 93.38 69 LYS A O 1
ATOM 577 N N . LYS A 1 70 ? -4.444 12.342 -1.404 1.00 91.25 70 LYS A N 1
ATOM 578 C CA . LYS A 1 70 ? -3.861 13.200 -0.368 1.00 91.25 70 LYS A CA 1
ATOM 579 C C . LYS A 1 70 ? -2.730 14.110 -0.858 1.00 91.25 70 LYS A C 1
ATOM 581 O O . LYS A 1 70 ? -2.437 15.080 -0.175 1.00 91.25 70 LYS A O 1
ATOM 586 N N . SER A 1 71 ? -2.075 13.818 -1.983 1.00 86.62 71 SER A N 1
ATOM 587 C CA . SER A 1 71 ? -1.089 14.727 -2.595 1.00 86.62 71 SER A CA 1
ATOM 588 C C . SER A 1 71 ? -1.715 15.865 -3.398 1.00 86.62 71 SER A C 1
ATOM 590 O O . SER A 1 71 ? -1.021 16.831 -3.687 1.00 86.62 71 SER A O 1
ATOM 592 N N . LYS A 1 72 ? -2.982 15.731 -3.803 1.00 81.81 72 LYS A N 1
ATOM 593 C CA . LYS A 1 72 ? -3.709 16.750 -4.577 1.00 81.81 72 LYS A CA 1
ATOM 594 C C . LYS A 1 72 ? -4.489 17.736 -3.696 1.00 81.81 72 LYS A C 1
ATOM 596 O O . LYS A 1 72 ? -4.995 18.718 -4.227 1.00 81.81 72 LYS A O 1
ATOM 601 N N . ASN A 1 73 ? -4.579 17.450 -2.396 1.00 62.25 73 ASN A N 1
ATOM 602 C CA . ASN A 1 73 ? -5.216 18.264 -1.359 1.00 62.25 73 ASN A CA 1
ATOM 603 C C . ASN A 1 73 ? -4.153 18.880 -0.448 1.00 62.25 73 ASN A C 1
ATOM 605 O O . ASN A 1 73 ? -4.343 20.042 -0.049 1.00 62.25 73 ASN A O 1
#

Nearest PDB structures (foldseek):
  2gsc-assembly1_D  TM=4.876E-01  e=2.508E+00  Xanthomonas campestris pv. campestris
  1f5q-assembly1_B  TM=4.256E-01  e=4.734E+00  Murid gammaherpesvirus 4
  2rld-assembly1_E  TM=4.613E-01  e=8.434E+00  Bacteroides thetaiotaomicron VPI-5482

pLDDT: mean 95.18, std 5.66, range [62.25, 98.69]

Secondary structure (DSSP, 8-state):
-PPPPHHHHHHHHTSTT--HHHHHHHHHTGGG-SSHHHHHHHHHHHHHHTT--HHHHHHHHHHHHHHHHHH--

Solvent-accessible surface area (backbone atoms only — not comparable to full-atom values): 4044 Å² total; per-residue (Å²): 88,36,75,66,51,72,70,61,46,46,69,39,26,70,40,82,84,32,53,34,69,61,34,45,58,51,55,73,51,46,50,79,32,88,40,74,68,54,45,54,51,50,48,56,50,49,34,63,76,70,65,55,50,71,51,30,53,50,35,42,52,54,50,51,51,52,20,46,55,56,58,78,106

Mean predicted aligned error: 2.38 Å